Protein AF-A0A094ZQK0-F1 (afdb_monomer_lite)

Secondary structure (DSSP, 8-state):
--HHHHHHHH-SS-SS---HHHHHHHHHHTT--GGG--

Foldseek 3Di:
DPPVVVQCVQPVVPPSDRDPVSVVVVCVVVVHDCPPPD

InterPro domains:
  IPR002048 EF-hand domain [PS50222] (1-33)
  IPR011992 EF-hand domain pair [SSF47473] (2-35)
  IPR018247 EF-Hand 1, calcium-binding site [PS00018] (11-23)

Sequence (38 aa):
MEYLEQFTVIDKNRDGIISRRDLFKYALSIGEDLSMVD

Structure (mmCIF, N/CA/C/O backbone):
data_AF-A0A094ZQK0-F1
#
_entry.id   AF-A0A094ZQK0-F1
#
loop_
_atom_site.group_PDB
_atom_site.id
_atom_site.type_symbol
_atom_site.label_atom_id
_atom_site.label_alt_id
_atom_site.label_comp_id
_atom_site.label_asym_id
_atom_site.label_entity_id
_atom_site.label_seq_id
_atom_site.pdbx_PDB_ins_code
_atom_site.Cartn_x
_atom_site.Cartn_y
_atom_site.Cartn_z
_atom_site.occupancy
_atom_site.B_iso_or_equiv
_atom_site.auth_seq_id
_atom_site.auth_comp_id
_atom_site.auth_asym_id
_atom_site.auth_atom_id
_atom_site.pdbx_PDB_model_num
ATOM 1 N N . MET A 1 1 ? 7.163 -8.491 10.092 1.00 62.31 1 MET A N 1
ATOM 2 C CA . MET A 1 1 ? 6.093 -7.531 9.777 1.00 62.31 1 MET A CA 1
ATOM 3 C C . MET A 1 1 ? 4.778 -8.252 9.911 1.00 62.31 1 MET A C 1
ATOM 5 O O . MET A 1 1 ? 4.590 -9.280 9.263 1.00 62.31 1 MET A O 1
ATOM 9 N N . GLU A 1 2 ? 3.918 -7.754 10.782 1.00 92.06 2 GLU A N 1
ATOM 10 C CA . GLU A 1 2 ? 2.554 -8.255 10.927 1.00 92.06 2 GLU A CA 1
ATOM 11 C C . GLU A 1 2 ? 1.759 -7.956 9.642 1.00 92.06 2 GLU A C 1
ATOM 13 O O . GLU A 1 2 ? 2.056 -6.986 8.940 1.00 92.06 2 GLU A O 1
ATOM 18 N N . TYR A 1 3 ? 0.772 -8.785 9.287 1.00 90.12 3 TYR A N 1
ATOM 19 C CA . TYR A 1 3 ? 0.022 -8.618 8.031 1.00 90.12 3 TYR A CA 1
ATOM 20 C C . TYR A 1 3 ? -0.621 -7.226 7.8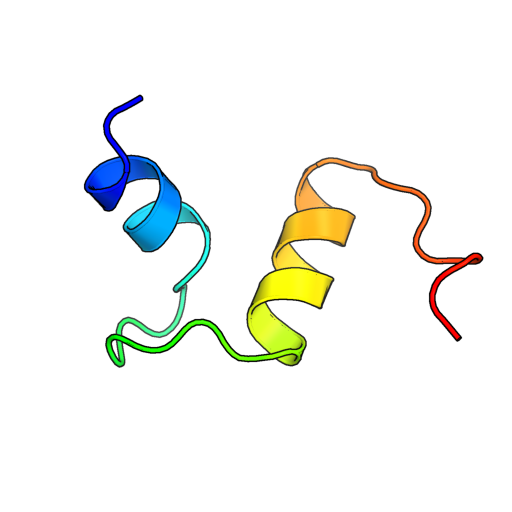98 1.00 90.12 3 TYR A C 1
ATOM 22 O O . TYR A 1 3 ? -0.691 -6.687 6.796 1.00 90.12 3 TYR A O 1
ATOM 30 N N . LEU A 1 4 ? -1.018 -6.611 9.016 1.00 93.44 4 LEU A N 1
ATOM 31 C CA . LEU A 1 4 ? -1.588 -5.260 9.053 1.00 93.44 4 LEU A CA 1
ATOM 32 C C . LEU A 1 4 ? -0.578 -4.162 8.688 1.00 93.44 4 LEU A C 1
ATOM 34 O O . LEU A 1 4 ? -0.930 -3.181 8.030 1.00 93.44 4 LEU A O 1
ATOM 38 N N . GLU A 1 5 ? 0.687 -4.327 9.070 1.00 93.31 5 GLU A N 1
ATOM 39 C CA . GLU A 1 5 ? 1.746 -3.380 8.712 1.00 93.31 5 GLU A CA 1
ATOM 40 C C . GLU A 1 5 ? 2.019 -3.435 7.208 1.00 93.31 5 GLU A C 1
ATOM 42 O O . GLU A 1 5 ? 2.082 -2.400 6.548 1.00 93.31 5 GLU A O 1
ATOM 47 N N . GLN A 1 6 ? 2.109 -4.647 6.649 1.00 93.06 6 GLN A N 1
ATOM 48 C CA . GLN A 1 6 ? 2.294 -4.847 5.209 1.00 93.06 6 GLN A CA 1
ATOM 49 C C . GLN A 1 6 ? 1.110 -4.291 4.417 1.00 93.06 6 GLN A C 1
ATOM 51 O O . GLN A 1 6 ? 1.305 -3.596 3.422 1.00 93.06 6 GLN A O 1
ATOM 56 N N . PHE A 1 7 ? -0.111 -4.520 4.903 1.00 95.75 7 PHE A N 1
ATOM 57 C CA . PHE A 1 7 ? -1.318 -3.958 4.312 1.00 95.75 7 PHE A CA 1
ATOM 58 C C . PHE A 1 7 ? -1.240 -2.429 4.233 1.00 95.75 7 PHE A C 1
ATOM 60 O O . PHE A 1 7 ? -1.424 -1.859 3.164 1.00 95.75 7 PHE A O 1
ATOM 67 N N . THR A 1 8 ? -0.861 -1.772 5.332 1.00 94.50 8 THR A N 1
ATOM 68 C CA . THR A 1 8 ? -0.734 -0.305 5.406 1.00 94.50 8 THR A CA 1
ATOM 69 C C . THR A 1 8 ? 0.363 0.242 4.484 1.00 94.50 8 THR A C 1
ATOM 71 O O . THR A 1 8 ? 0.300 1.385 4.026 1.00 94.50 8 THR A O 1
ATOM 74 N N . VAL A 1 9 ? 1.397 -0.554 4.200 1.00 94.62 9 VAL A N 1
ATOM 75 C CA . VAL A 1 9 ? 2.450 -0.177 3.249 1.00 94.62 9 VAL A CA 1
ATOM 76 C C . VAL A 1 9 ? 1.924 -0.172 1.811 1.00 94.62 9 VAL A C 1
ATOM 78 O O . VAL A 1 9 ? 2.299 0.734 1.055 1.00 94.62 9 VAL A O 1
ATOM 81 N N . ILE A 1 10 ? 1.074 -1.142 1.456 1.00 95.81 10 ILE A N 1
ATOM 82 C CA . ILE A 1 10 ? 0.532 -1.350 0.104 1.00 95.81 10 ILE A CA 1
ATOM 83 C C . ILE A 1 10 ? -0.685 -0.446 -0.160 1.00 95.81 10 ILE A C 1
ATOM 85 O O . ILE A 1 10 ? -0.710 0.242 -1.180 1.00 95.81 10 ILE A O 1
ATOM 89 N N . ASP A 1 11 ? -1.656 -0.392 0.758 1.00 96.94 11 ASP A N 1
ATOM 90 C CA . ASP A 1 11 ? -2.859 0.454 0.681 1.00 96.94 11 ASP A CA 1
ATOM 91 C C . ASP A 1 11 ? -2.513 1.934 0.941 1.00 96.94 11 ASP A C 1
ATOM 93 O O . ASP A 1 11 ? -2.633 2.477 2.045 1.00 96.94 11 ASP A O 1
ATOM 97 N N . LYS A 1 12 ? -2.014 2.609 -0.100 1.00 92.44 12 LYS A N 1
ATOM 98 C CA . LYS A 1 12 ? -1.562 4.006 -0.014 1.00 92.44 12 LYS A CA 1
ATOM 99 C C . LYS A 1 12 ? -2.706 5.005 0.131 1.00 92.44 12 LYS A C 1
ATOM 101 O O . LYS A 1 12 ? -2.487 6.061 0.726 1.00 92.44 12 LYS A O 1
ATOM 106 N N . ASN A 1 13 ? -3.874 4.729 -0.448 1.00 94.56 13 ASN A N 1
ATOM 107 C CA . ASN A 1 13 ? -5.042 5.611 -0.366 1.00 94.56 13 ASN A CA 1
ATOM 108 C C . ASN A 1 13 ? -5.878 5.373 0.897 1.00 94.56 13 ASN A C 1
ATOM 110 O O . ASN A 1 13 ? -6.705 6.231 1.206 1.00 94.56 13 ASN A O 1
ATOM 114 N N . ARG A 1 14 ? -5.594 4.310 1.661 1.00 95.25 14 ARG A N 1
ATOM 115 C CA . ARG A 1 14 ? -6.200 4.006 2.965 1.00 95.25 14 ARG A CA 1
ATOM 116 C C . ARG A 1 14 ? -7.708 3.812 2.879 1.00 95.25 14 ARG A C 1
ATOM 118 O O . ARG A 1 14 ? -8.441 4.262 3.761 1.00 95.25 14 ARG A O 1
ATOM 125 N N . ASP A 1 15 ? -8.173 3.186 1.807 1.00 97.38 15 ASP A N 1
ATOM 126 C CA . ASP A 1 15 ? -9.586 2.835 1.657 1.00 97.38 15 ASP A CA 1
ATOM 127 C C . ASP A 1 15 ? -9.913 1.452 2.246 1.00 97.38 15 ASP A C 1
ATOM 129 O O . ASP A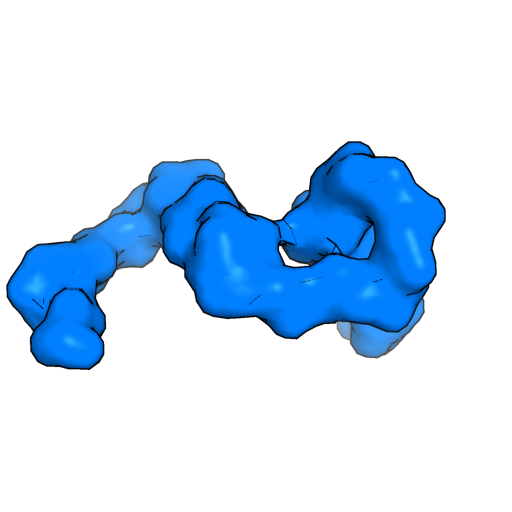 1 15 ? -11.084 1.072 2.313 1.00 97.38 15 ASP A O 1
ATOM 133 N N . GLY A 1 16 ? -8.898 0.726 2.729 1.00 96.88 16 GLY A N 1
ATOM 134 C CA . GLY A 1 16 ? -9.046 -0.612 3.282 1.00 96.88 16 GLY A CA 1
ATOM 135 C C . GLY A 1 16 ? -9.095 -1.706 2.217 1.00 9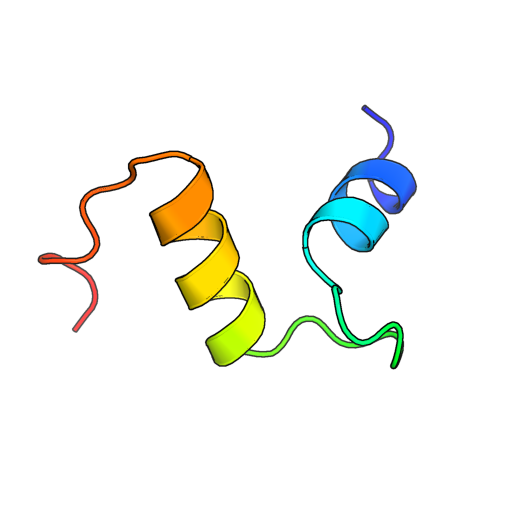6.88 16 GLY A C 1
ATOM 136 O O . GLY A 1 16 ? -9.451 -2.840 2.543 1.00 96.88 16 GLY A O 1
ATOM 137 N N . ILE A 1 17 ? -8.725 -1.413 0.965 1.00 97.50 17 ILE A N 1
ATOM 138 C CA . ILE A 1 17 ? -8.721 -2.359 -0.152 1.00 97.50 17 ILE A CA 1
ATOM 139 C C . ILE A 1 17 ? -7.376 -2.295 -0.884 1.00 97.50 17 ILE A C 1
ATOM 141 O O . ILE A 1 17 ? -6.930 -1.253 -1.339 1.00 97.50 17 ILE A O 1
ATOM 145 N N . ILE A 1 18 ? -6.748 -3.452 -1.100 1.00 97.19 18 ILE A N 1
ATOM 146 C CA . ILE A 1 18 ? -5.607 -3.547 -2.017 1.00 97.19 18 ILE A CA 1
ATOM 147 C C . ILE A 1 18 ? -6.145 -3.822 -3.422 1.00 97.19 18 ILE A C 1
ATOM 149 O O . ILE A 1 18 ? -6.555 -4.942 -3.742 1.00 97.19 18 ILE A O 1
ATOM 153 N N . SER A 1 19 ? -6.160 -2.798 -4.275 1.00 96.44 19 SER A N 1
ATOM 154 C CA . SER A 1 19 ? -6.544 -2.951 -5.678 1.00 96.44 19 SER A CA 1
ATOM 155 C C . SER A 1 19 ? -5.378 -3.463 -6.535 1.00 96.44 19 SER A C 1
ATOM 157 O O . SER A 1 1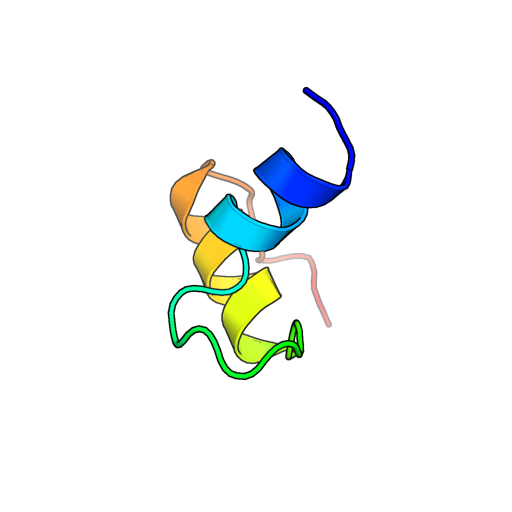9 ? -4.210 -3.422 -6.141 1.00 96.44 19 SER A O 1
ATOM 159 N N . ARG A 1 20 ? -5.667 -3.874 -7.781 1.00 94.56 20 ARG A N 1
ATOM 160 C CA . ARG A 1 20 ? -4.620 -4.214 -8.769 1.00 94.56 20 ARG A CA 1
ATOM 161 C C . ARG A 1 20 ? -3.618 -3.072 -8.967 1.00 94.56 20 ARG A C 1
ATOM 163 O O . ARG A 1 20 ? -2.431 -3.313 -9.159 1.00 94.56 20 ARG A O 1
ATOM 170 N N . ARG A 1 21 ? -4.093 -1.825 -8.909 1.00 93.62 21 ARG A N 1
ATOM 171 C CA . ARG A 1 21 ? -3.257 -0.628 -9.057 1.00 93.62 21 ARG A CA 1
ATOM 172 C C . ARG A 1 21 ? -2.312 -0.447 -7.870 1.00 93.62 21 ARG A C 1
ATOM 174 O O . ARG A 1 21 ? -1.194 0.019 -8.078 1.00 93.62 21 ARG A O 1
ATOM 181 N N . ASP A 1 22 ? -2.735 -0.802 -6.662 1.00 95.88 22 ASP A N 1
ATOM 182 C CA . ASP A 1 22 ? -1.900 -0.687 -5.462 1.00 95.88 22 ASP A CA 1
ATOM 183 C C . ASP A 1 22 ? -0.817 -1.759 -5.449 1.00 95.88 22 ASP A C 1
ATOM 185 O O . ASP A 1 22 ? 0.348 -1.437 -5.222 1.00 95.88 22 ASP A O 1
ATOM 189 N N . LEU A 1 23 ? -1.163 -2.992 -5.838 1.00 93.62 23 LEU A N 1
ATOM 190 C CA . LEU A 1 23 ? -0.182 -4.059 -6.058 1.00 93.62 23 LEU A CA 1
ATOM 191 C C . LEU A 1 23 ? 0.847 -3.677 -7.124 1.00 93.62 23 LEU A C 1
ATOM 193 O O . LEU A 1 23 ? 2.043 -3.806 -6.885 1.00 93.62 23 LEU A O 1
ATOM 197 N N . PHE A 1 24 ? 0.401 -3.143 -8.264 1.00 91.81 24 PHE A N 1
ATOM 198 C CA . PHE A 1 24 ? 1.297 -2.708 -9.338 1.00 91.81 24 PHE A CA 1
ATOM 199 C C . PHE A 1 24 ? 2.281 -1.627 -8.864 1.00 91.81 24 PHE A C 1
ATOM 201 O O . PHE A 1 24 ? 3.486 -1.723 -9.085 1.00 91.81 24 PHE A O 1
ATOM 208 N N . LYS A 1 25 ? 1.790 -0.604 -8.154 1.00 91.50 25 LYS A N 1
ATOM 209 C CA . LYS A 1 25 ? 2.648 0.446 -7.581 1.00 91.50 25 LYS A CA 1
ATOM 210 C C . LYS A 1 25 ? 3.612 -0.097 -6.534 1.00 91.50 25 LYS A C 1
ATOM 212 O O . LYS A 1 25 ? 4.753 0.357 -6.474 1.00 91.50 25 LYS A O 1
ATOM 217 N N . TYR A 1 26 ? 3.150 -1.019 -5.696 1.00 93.06 26 TYR A N 1
ATOM 218 C CA . TYR A 1 26 ? 3.984 -1.641 -4.681 1.00 93.06 26 TYR A CA 1
ATOM 219 C C . TYR A 1 26 ? 5.120 -2.444 -5.319 1.00 93.06 26 TYR A C 1
ATOM 221 O O . TYR A 1 26 ? 6.276 -2.215 -4.970 1.00 93.06 26 TYR A O 1
ATOM 229 N N . ALA A 1 27 ? 4.819 -3.280 -6.313 1.00 91.94 27 ALA A N 1
ATOM 230 C CA . ALA A 1 27 ? 5.816 -4.052 -7.046 1.00 91.94 27 ALA A CA 1
ATOM 231 C C . ALA A 1 27 ? 6.863 -3.155 -7.735 1.00 91.94 27 ALA A C 1
ATOM 233 O O . ALA A 1 27 ? 8.062 -3.377 -7.571 1.00 91.94 27 ALA A O 1
ATOM 234 N N . LEU A 1 28 ? 6.438 -2.052 -8.371 1.00 88.62 28 LEU A N 1
ATOM 235 C CA . LEU A 1 28 ? 7.373 -1.041 -8.886 1.00 88.62 28 LEU A CA 1
ATOM 236 C C . LEU A 1 28 ? 8.267 -0.448 -7.785 1.00 88.62 28 LEU A C 1
ATOM 238 O O . LEU A 1 28 ? 9.448 -0.200 -8.015 1.00 88.62 28 LEU A O 1
ATOM 242 N N . SER A 1 29 ? 7.723 -0.205 -6.589 1.00 89.00 29 SER A N 1
ATOM 243 C CA . SER A 1 29 ? 8.471 0.414 -5.485 1.00 89.00 29 SER A CA 1
ATOM 244 C C . SER A 1 29 ? 9.548 -0.487 -4.880 1.00 89.00 29 SER A C 1
ATOM 246 O O . SER A 1 29 ? 10.523 0.027 -4.336 1.00 89.00 29 SER A O 1
ATOM 248 N N . ILE A 1 30 ? 9.387 -1.809 -4.986 1.00 89.44 30 ILE A N 1
ATOM 249 C CA . ILE A 1 30 ? 10.369 -2.795 -4.514 1.00 89.44 30 ILE A CA 1
ATOM 250 C C . ILE A 1 30 ? 11.311 -3.271 -5.629 1.00 89.44 30 ILE A C 1
ATOM 252 O O . ILE A 1 30 ? 12.171 -4.110 -5.379 1.00 89.44 30 ILE A O 1
ATOM 256 N N . GLY A 1 31 ? 11.187 -2.701 -6.834 1.00 85.00 31 GLY A N 1
ATOM 257 C CA . GLY A 1 31 ? 12.039 -3.021 -7.977 1.00 85.00 31 GLY A CA 1
ATOM 258 C C . GLY A 1 31 ? 11.736 -4.375 -8.618 1.00 85.00 31 GLY A C 1
ATOM 259 O O . GLY A 1 31 ? 12.613 -4.926 -9.279 1.00 85.00 31 GLY A O 1
ATOM 260 N N . GLU A 1 32 ? 10.529 -4.916 -8.422 1.00 78.88 32 GLU A N 1
ATOM 261 C CA . GLU A 1 32 ? 10.104 -6.119 -9.139 1.00 78.88 32 GLU A CA 1
ATOM 262 C C . GLU A 1 32 ? 9.922 -5.825 -10.629 1.00 78.88 32 GLU A C 1
ATOM 264 O O . GLU A 1 32 ? 9.358 -4.799 -11.026 1.00 78.88 32 GLU A O 1
ATOM 269 N N . ASP A 1 33 ? 10.386 -6.760 -11.457 1.00 72.56 33 ASP A N 1
ATOM 270 C CA . ASP A 1 33 ? 10.191 -6.711 -12.897 1.00 72.56 33 ASP A CA 1
ATOM 271 C C . ASP A 1 33 ? 8.776 -7.186 -13.249 1.00 72.56 33 ASP A C 1
ATOM 273 O O . ASP A 1 33 ? 8.470 -8.376 -13.302 1.00 72.56 33 ASP A O 1
ATOM 277 N N . LEU A 1 34 ? 7.900 -6.214 -13.490 1.00 68.50 34 LEU A N 1
ATOM 278 C CA . LEU A 1 34 ? 6.501 -6.438 -13.844 1.00 68.50 34 LEU A CA 1
ATOM 279 C C . LEU A 1 34 ? 6.287 -6.790 -15.322 1.00 68.50 34 LEU A C 1
ATOM 281 O O . LEU A 1 34 ? 5.140 -6.922 -15.743 1.00 68.50 34 LEU A O 1
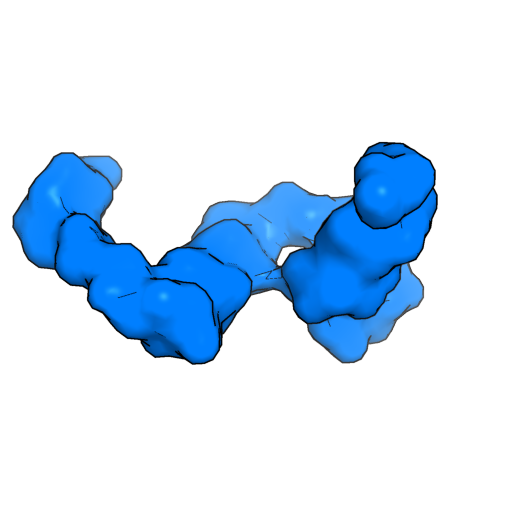ATOM 285 N N . SER A 1 35 ? 7.350 -6.956 -16.117 1.00 69.69 35 SER A N 1
ATOM 286 C CA . SER A 1 35 ? 7.240 -7.336 -17.534 1.00 69.69 35 SER A CA 1
ATOM 287 C C . SER A 1 35 ? 6.631 -8.724 -17.764 1.00 69.69 35 SER A C 1
ATOM 289 O O . SER A 1 35 ? 6.252 -9.037 -18.889 1.00 69.69 35 SER A O 1
ATOM 291 N N . MET A 1 36 ? 6.507 -9.538 -16.711 1.00 63.91 36 MET A N 1
ATOM 292 C CA . MET A 1 36 ? 5.931 -10.887 -16.763 1.00 63.91 36 MET A CA 1
ATOM 293 C C . MET A 1 36 ? 4.479 -10.967 -16.269 1.00 63.91 36 MET A C 1
ATOM 295 O O . MET A 1 36 ? 3.939 -12.065 -16.146 1.00 63.91 36 MET A O 1
ATOM 299 N N . VAL A 1 37 ? 3.851 -9.833 -15.944 1.00 62.66 37 VAL A N 1
ATOM 300 C CA . VAL A 1 37 ? 2.449 -9.802 -15.511 1.00 62.66 37 VAL A 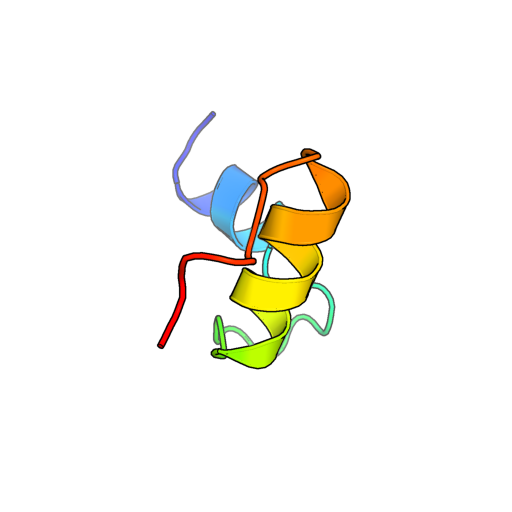CA 1
ATOM 301 C C . VAL A 1 37 ? 1.568 -9.538 -16.736 1.00 62.66 37 VAL A C 1
ATOM 303 O O . VAL A 1 37 ? 1.409 -8.385 -17.132 1.00 62.66 37 VAL A O 1
ATOM 306 N N . ASP A 1 38 ? 1.059 -10.621 -17.339 1.00 57.03 38 ASP A N 1
ATOM 307 C CA . ASP A 1 38 ? 0.052 -10.616 -18.425 1.00 57.03 38 ASP A CA 1
ATOM 308 C C . ASP A 1 38 ? -1.265 -9.913 -18.025 1.00 57.03 38 ASP A C 1
ATOM 310 O O . ASP A 1 38 ? -1.758 -10.128 -16.887 1.00 57.03 38 ASP A O 1
#

Organism: Schistosoma haematobium (NCBI:txid6185)

Radius of gyration: 10.58 Å; chains: 1; bounding box: 22×16×29 Å

pLDDT: mean 87.92, std 11.52, range [57.03, 97.5]